Protein AF-A0A6V8E729-F1 (afdb_monomer)

Radius of gyration: 9.31 Å; Cα contacts (8 Å, |Δi|>4): 126; chains: 1; bounding box: 21×17×26 Å

Secondary structure (DSSP, 8-state):
----EE-TT-EE-TT-EE-TT-EE-TT-EE-TT-EE-SEE-TT-EE-

Sequence (47 aa):
KFGAVLGEGTATGCNSVTNPGVVLGCNSVVWPNVTVTGVYGPSSQHR

Mean predicted aligned error: 2.28 Å

pLDDT: mean 95.86, std 4.39, range [70.69, 98.06]

Nearest PDB structures (foldseek):
  7ra4-assembly1_B-2  TM=9.501E-01  e=1.735E-01  Neisseria gonorrhoeae FA 1090
  3hjj-assembly1_A  TM=9.179E-01  e=1.987E-01  Bacillus anthracis
  4mzu-assembly2_G  TM=8.898E-01  e=6.739E-01  Shewanella denitrificans OS217
  6wye-assembly1_E-4  TM=8.878E-01  e=6.739E-01  Neisseria gonorrhoeae
  3vnp-assembly1_C  TM=8.407E-01  e=1.328E+00  Geobacillus kaustophilus HTA426

Structure (mmCIF, N/CA/C/O backbone):
data_AF-A0A6V8E729-F1
#
_entry.id   AF-A0A6V8E729-F1
#
loop_
_atom_site.group_PDB
_atom_site.id
_atom_site.type_symbol
_atom_site.label_atom_id
_atom_site.label_alt_id
_atom_site.label_comp_id
_atom_site.label_asym_id
_atom_site.label_entity_id
_atom_site.label_seq_id
_atom_site.pdbx_PDB_ins_code
_atom_site.Cartn_x
_atom_site.Cartn_y
_a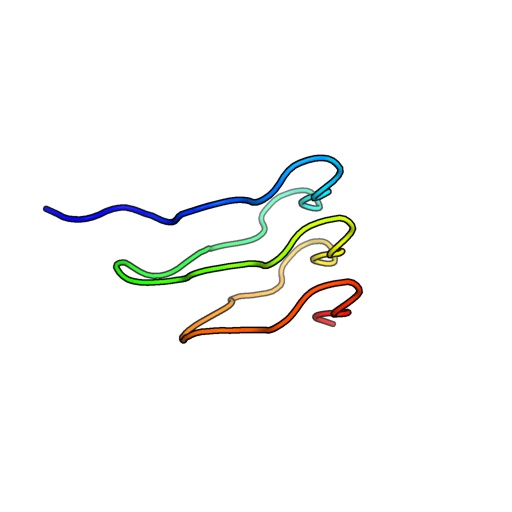tom_site.Cartn_z
_atom_site.occupancy
_atom_site.B_iso_or_equiv
_atom_site.auth_seq_id
_atom_site.auth_comp_id
_atom_site.auth_asym_id
_atom_site.auth_atom_id
_atom_site.pdbx_PDB_model_num
ATOM 1 N N . LYS A 1 1 ? -2.569 1.513 -16.015 1.00 70.69 1 LYS A N 1
ATOM 2 C CA . LYS A 1 1 ? -1.702 0.956 -14.944 1.00 70.69 1 LYS A CA 1
ATOM 3 C C . LYS A 1 1 ? -2.462 1.100 -13.630 1.00 70.69 1 LYS A C 1
ATOM 5 O O . LYS A 1 1 ? -2.930 2.200 -13.376 1.00 70.69 1 LYS A O 1
ATOM 10 N N . PHE A 1 2 ? -2.660 0.021 -12.872 1.00 83.19 2 PHE A N 1
ATOM 11 C CA . PHE A 1 2 ? -3.375 0.076 -11.592 1.00 83.19 2 PHE A CA 1
ATOM 12 C C . PHE A 1 2 ? -2.441 0.616 -10.499 1.00 83.19 2 PHE A C 1
ATOM 14 O O . PHE A 1 2 ? -1.275 0.229 -10.464 1.00 83.19 2 PHE A O 1
ATOM 21 N N . GLY A 1 3 ? -2.922 1.558 -9.688 1.00 92.50 3 GLY A N 1
ATOM 22 C CA . GLY A 1 3 ? -2.156 2.174 -8.600 1.00 92.50 3 GLY A CA 1
ATOM 23 C C . GLY A 1 3 ? -2.244 1.355 -7.313 1.00 92.50 3 GLY A C 1
ATOM 24 O O . GLY A 1 3 ? -2.162 0.129 -7.352 1.00 92.50 3 GLY A O 1
ATOM 25 N N . ALA A 1 4 ? -2.451 2.041 -6.193 1.00 96.38 4 ALA A N 1
ATOM 26 C CA . ALA A 1 4 ? -2.766 1.435 -4.906 1.00 96.38 4 ALA A CA 1
ATOM 27 C C . ALA A 1 4 ? -4.141 1.912 -4.420 1.00 96.38 4 ALA A C 1
ATOM 29 O O . ALA A 1 4 ? -4.560 3.030 -4.721 1.00 96.38 4 ALA A O 1
ATOM 30 N N . VAL A 1 5 ? -4.835 1.065 -3.667 1.00 97.25 5 VAL A N 1
ATOM 31 C CA . VAL A 1 5 ? -6.095 1.390 -2.994 1.00 97.25 5 VAL A CA 1
ATOM 32 C C . VAL A 1 5 ? -5.797 1.605 -1.518 1.00 97.25 5 VAL A C 1
ATOM 34 O O . VAL A 1 5 ? -5.270 0.712 -0.857 1.00 97.25 5 VAL A O 1
ATOM 37 N N . LEU A 1 6 ? -6.131 2.789 -1.009 1.00 96.88 6 LEU A N 1
ATOM 38 C CA . LEU A 1 6 ? -5.937 3.169 0.386 1.00 96.88 6 LEU A CA 1
ATOM 39 C C . LEU A 1 6 ? -7.305 3.336 1.043 1.00 96.88 6 LEU A C 1
ATOM 41 O O . LEU A 1 6 ? -8.102 4.168 0.611 1.00 96.88 6 LEU A O 1
ATOM 45 N N . GLY A 1 7 ? -7.582 2.531 2.063 1.00 97.38 7 GLY A N 1
ATOM 46 C CA . GLY A 1 7 ? -8.791 2.648 2.865 1.00 97.38 7 GLY A CA 1
ATOM 47 C C . GLY A 1 7 ? -8.801 3.930 3.696 1.00 97.38 7 GLY A C 1
ATOM 48 O O . GLY A 1 7 ? -7.759 4.537 3.957 1.00 97.38 7 GLY A O 1
ATOM 49 N N . GLU A 1 8 ? -9.986 4.321 4.152 1.00 98.06 8 GLU A N 1
ATOM 50 C CA . GLU A 1 8 ? -10.175 5.477 5.030 1.00 98.06 8 GLU A CA 1
ATOM 51 C C . GLU A 1 8 ? -9.288 5.389 6.283 1.00 98.06 8 GLU A C 1
ATOM 53 O O . GLU A 1 8 ? -9.092 4.313 6.850 1.00 98.06 8 GLU A O 1
ATOM 58 N N . GLY A 1 9 ? -8.715 6.518 6.704 1.00 96.88 9 GLY A N 1
ATOM 59 C CA . GLY A 1 9 ? -7.836 6.573 7.876 1.00 96.88 9 GLY A CA 1
ATOM 60 C C . GLY A 1 9 ? -6.462 5.925 7.674 1.00 96.88 9 GLY A C 1
ATOM 61 O O . GLY A 1 9 ? -5.721 5.771 8.641 1.00 96.88 9 GLY A O 1
ATOM 62 N N . THR A 1 10 ? -6.101 5.535 6.445 1.00 97.25 10 THR A N 1
ATOM 63 C CA . THR A 1 10 ? -4.749 5.041 6.149 1.00 97.25 10 THR A CA 1
ATOM 64 C C . THR A 1 10 ? -3.741 6.188 6.179 1.00 97.25 10 THR A C 1
ATOM 66 O O . THR A 1 10 ? -3.944 7.212 5.527 1.00 97.25 10 THR A O 1
ATOM 69 N N . ALA A 1 11 ? -2.629 6.002 6.890 1.00 97.31 11 ALA A N 1
ATOM 70 C CA . ALA A 1 11 ? -1.528 6.958 6.955 1.00 97.31 11 ALA A CA 1
ATOM 71 C C . ALA A 1 11 ? -0.261 6.374 6.320 1.00 97.31 11 ALA A C 1
ATOM 73 O O . ALA A 1 11 ? 0.166 5.269 6.655 1.00 97.31 11 ALA A O 1
ATOM 74 N N . THR A 1 12 ? 0.362 7.136 5.423 1.00 97.19 12 THR A N 1
ATOM 75 C CA . THR A 1 12 ? 1.606 6.757 4.746 1.00 97.19 12 THR A CA 1
ATOM 76 C C . THR A 1 12 ? 2.740 7.684 5.159 1.00 97.19 12 THR A C 1
ATOM 78 O O . THR A 1 12 ? 2.653 8.897 4.972 1.00 97.19 12 THR A O 1
ATOM 81 N N . GLY A 1 13 ? 3.813 7.120 5.709 1.00 96.62 13 GLY A N 1
ATOM 82 C CA . GLY A 1 13 ? 5.013 7.857 6.081 1.00 96.62 13 GLY A CA 1
ATOM 83 C C . GLY A 1 13 ? 5.769 8.403 4.869 1.00 96.62 13 GLY A C 1
ATOM 84 O O . GLY A 1 13 ? 5.592 7.948 3.735 1.00 96.62 13 GLY A O 1
ATOM 85 N N . CYS A 1 14 ? 6.643 9.381 5.109 1.00 96.94 14 CYS A N 1
ATOM 86 C CA . CYS A 1 14 ? 7.469 9.987 4.065 1.00 96.94 14 CYS A CA 1
ATOM 87 C C . CYS A 1 14 ? 8.293 8.932 3.317 1.00 96.94 14 CYS A C 1
ATOM 89 O O . CYS A 1 14 ? 8.863 8.030 3.931 1.00 96.94 14 CYS A O 1
ATOM 91 N N . ASN A 1 15 ? 8.384 9.067 1.993 1.00 96.56 15 ASN A N 1
ATOM 92 C CA . ASN A 1 15 ? 9.118 8.134 1.133 1.00 96.56 15 ASN A CA 1
ATOM 93 C C . ASN A 1 15 ? 8.642 6.669 1.230 1.00 96.56 15 ASN A C 1
ATOM 95 O O . ASN A 1 15 ? 9.402 5.750 0.937 1.00 96.56 15 ASN A O 1
ATOM 99 N N . SER A 1 16 ? 7.405 6.429 1.672 1.00 96.44 16 SER A N 1
ATOM 100 C CA . SER A 1 16 ? 6.800 5.104 1.550 1.00 96.44 16 SER A CA 1
ATOM 101 C C . SER A 1 16 ? 6.391 4.837 0.100 1.00 96.44 16 SER A C 1
ATOM 103 O O . SER A 1 16 ? 5.966 5.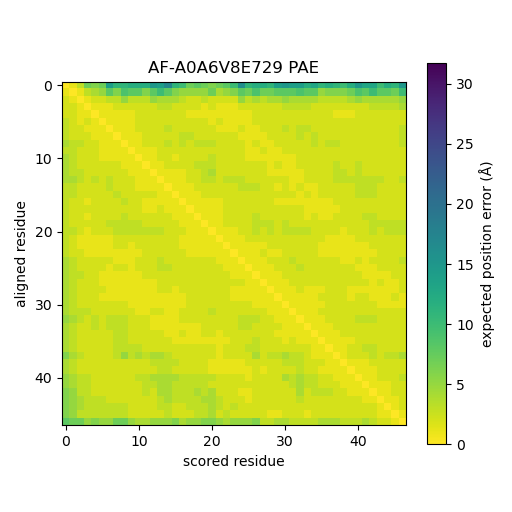737 -0.628 1.00 96.44 16 SER A O 1
ATOM 105 N N . VAL A 1 17 ? 6.538 3.586 -0.330 1.00 97.31 17 VAL A N 1
ATOM 106 C CA . VAL A 1 17 ? 6.247 3.144 -1.695 1.00 97.31 17 VAL A CA 1
ATOM 107 C C . VAL A 1 17 ? 5.143 2.101 -1.647 1.00 97.31 17 VAL A C 1
ATOM 109 O O . VAL A 1 17 ? 5.231 1.117 -0.917 1.00 97.31 17 VAL A O 1
ATOM 112 N N . THR A 1 18 ? 4.104 2.290 -2.455 1.00 96.62 18 THR A N 1
ATOM 113 C CA . THR A 1 18 ? 3.063 1.283 -2.676 1.00 96.62 18 THR A CA 1
ATOM 114 C C . THR A 1 18 ? 3.193 0.753 -4.096 1.00 96.62 18 THR A C 1
ATOM 116 O O . THR A 1 18 ? 3.053 1.494 -5.071 1.00 96.62 18 THR A O 1
ATOM 119 N N . ASN A 1 19 ? 3.515 -0.534 -4.229 1.00 96.19 19 ASN A N 1
ATOM 120 C CA . ASN A 1 19 ? 3.623 -1.149 -5.546 1.00 96.19 19 ASN A CA 1
ATOM 121 C C . ASN A 1 19 ? 2.243 -1.227 -6.233 1.00 96.19 19 ASN A C 1
ATOM 123 O O . ASN A 1 19 ? 1.214 -1.309 -5.555 1.00 96.19 19 ASN A O 1
ATOM 127 N N . PRO A 1 20 ? 2.190 -1.218 -7.579 1.00 96.69 20 PRO A N 1
ATOM 128 C CA . PRO A 1 20 ? 0.951 -1.433 -8.325 1.00 96.69 20 PRO A CA 1
ATOM 129 C C . PRO A 1 20 ? 0.185 -2.664 -7.821 1.00 96.69 20 PRO A C 1
ATOM 131 O O . PRO A 1 20 ? 0.752 -3.751 -7.740 1.00 96.69 20 PRO A O 1
ATOM 134 N N . GLY A 1 21 ? -1.098 -2.503 -7.498 1.00 95.88 21 GLY A N 1
ATOM 135 C CA . GLY A 1 21 ? -1.938 -3.580 -6.961 1.00 95.88 21 GLY A CA 1
ATOM 136 C C . GLY A 1 21 ? -2.004 -3.653 -5.437 1.00 95.88 21 GLY A C 1
ATOM 137 O O . GLY A 1 21 ? -2.700 -4.524 -4.920 1.00 95.88 21 GLY A O 1
ATOM 138 N N . VAL A 1 22 ? -1.328 -2.757 -4.709 1.00 97.06 22 VAL A N 1
ATOM 139 C CA . VAL A 1 22 ? -1.463 -2.693 -3.250 1.00 97.06 22 VAL A CA 1
ATOM 140 C C . VAL A 1 22 ? -2.882 -2.317 -2.845 1.00 97.06 22 VAL A C 1
ATOM 142 O O . VAL A 1 22 ? -3.464 -1.379 -3.390 1.00 97.06 22 VAL A O 1
ATOM 145 N N . VAL A 1 23 ? -3.409 -3.013 -1.842 1.00 97.50 23 VAL A N 1
ATOM 146 C CA . VAL A 1 23 ? -4.659 -2.653 -1.169 1.00 97.50 23 VAL A CA 1
ATOM 147 C C . VAL A 1 23 ? -4.388 -2.588 0.326 1.00 97.50 23 VAL A C 1
ATOM 149 O O . VAL A 1 23 ? -4.017 -3.590 0.933 1.00 97.50 23 VAL A O 1
ATOM 152 N N . LEU A 1 24 ? -4.568 -1.411 0.916 1.00 97.62 24 LEU A N 1
ATOM 153 C CA . LEU A 1 24 ? -4.494 -1.186 2.355 1.00 97.62 24 LEU A CA 1
ATOM 154 C C . LEU A 1 24 ? -5.905 -0.978 2.898 1.00 97.62 24 LEU A C 1
ATOM 156 O O . LEU A 1 24 ? -6.598 -0.052 2.480 1.00 97.62 24 LEU A O 1
ATOM 160 N N . GLY A 1 25 ? -6.340 -1.839 3.818 1.00 97.50 25 GLY A N 1
ATOM 161 C CA . GLY A 1 25 ? -7.614 -1.672 4.516 1.00 97.50 25 GLY A CA 1
ATOM 162 C C . GLY A 1 25 ? -7.628 -0.437 5.424 1.00 97.50 25 GLY A C 1
ATOM 163 O O . GLY A 1 25 ? -6.579 0.121 5.749 1.00 97.50 25 GLY A O 1
ATOM 164 N N . CYS A 1 26 ? -8.820 -0.022 5.858 1.00 97.94 26 CYS A N 1
ATOM 165 C CA . CYS A 1 26 ? -9.005 1.179 6.678 1.00 97.94 26 CYS A CA 1
ATOM 166 C C . CYS A 1 26 ? -8.144 1.178 7.953 1.00 97.94 26 CYS A C 1
ATOM 168 O O . CYS A 1 26 ? -7.898 0.123 8.540 1.00 97.94 26 CYS A O 1
ATOM 170 N N . ASN A 1 27 ? -7.729 2.365 8.403 1.00 97.94 27 ASN A N 1
ATOM 171 C CA . ASN A 1 27 ? -6.890 2.590 9.589 1.00 97.94 27 ASN A CA 1
ATOM 172 C C . ASN A 1 27 ? -5.506 1.908 9.547 1.00 97.94 27 ASN A C 1
ATOM 174 O O . ASN A 1 27 ? -4.942 1.581 10.592 1.00 97.94 27 ASN A O 1
ATOM 178 N N . SER A 1 28 ? -4.954 1.658 8.356 1.00 97.69 28 SER A N 1
ATOM 179 C CA . SER A 1 28 ? -3.608 1.086 8.217 1.00 97.69 28 SER A CA 1
ATOM 180 C C . SER A 1 28 ? -2.511 2.152 8.314 1.00 97.69 28 SER A C 1
ATOM 182 O O . SER A 1 28 ? -2.713 3.310 7.957 1.00 97.69 28 SER A O 1
ATOM 184 N N . VAL A 1 29 ? -1.318 1.765 8.762 1.00 97.88 29 VAL A N 1
ATOM 185 C CA . VAL A 1 29 ? -0.159 2.662 8.888 1.00 97.88 29 VAL A CA 1
ATOM 186 C C . VAL A 1 29 ? 1.029 2.082 8.134 1.00 97.88 29 VAL A C 1
ATOM 188 O O . VAL A 1 29 ? 1.427 0.943 8.374 1.00 97.88 29 VAL A O 1
ATOM 191 N N . VAL A 1 30 ? 1.623 2.881 7.252 1.00 97.88 30 VAL A N 1
ATOM 192 C CA . VAL A 1 30 ? 2.887 2.575 6.575 1.00 97.88 30 VAL A CA 1
ATOM 193 C C . VAL A 1 30 ? 3.962 3.500 7.121 1.00 97.88 30 VAL A C 1
ATOM 195 O O . VAL A 1 30 ? 3.804 4.719 7.084 1.00 97.88 30 VAL A O 1
ATOM 198 N N . TRP A 1 31 ? 5.051 2.942 7.639 1.00 97.81 31 TRP A N 1
ATOM 199 C CA . TRP A 1 31 ? 6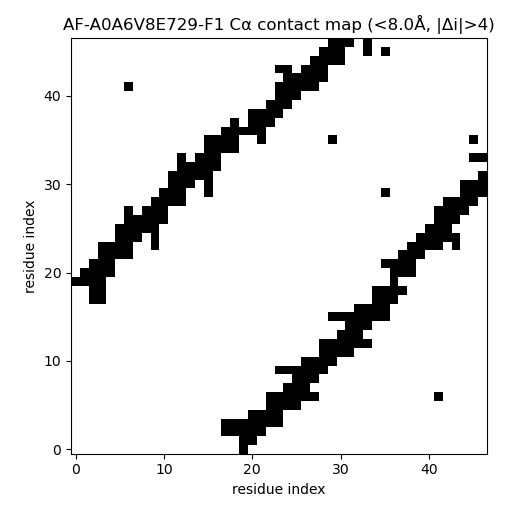.153 3.727 8.186 1.00 97.81 31 TRP A CA 1
ATOM 200 C C . TRP A 1 31 ? 6.980 4.400 7.074 1.00 97.81 31 TRP A C 1
ATOM 202 O O . TRP A 1 31 ? 6.908 4.005 5.905 1.00 97.81 31 TRP A O 1
ATOM 212 N N . PRO A 1 32 ? 7.741 5.463 7.397 1.00 97.69 32 PRO A N 1
AT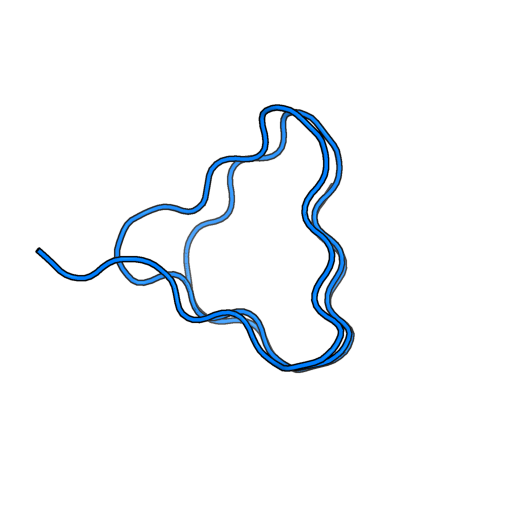OM 213 C CA . PRO A 1 32 ? 8.604 6.116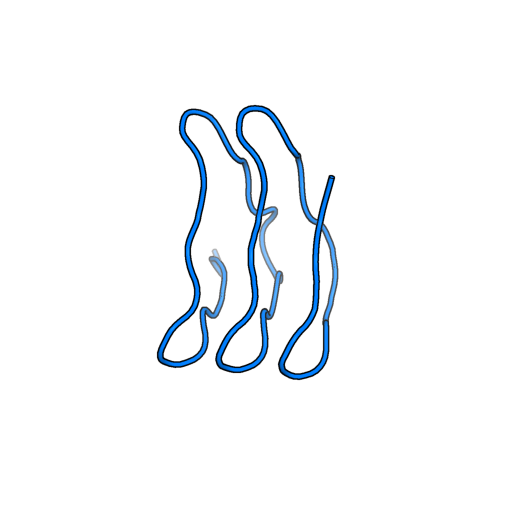 6.424 1.00 97.69 32 PRO A CA 1
ATOM 214 C C . PRO A 1 32 ? 9.600 5.134 5.807 1.00 97.69 32 PRO A C 1
ATOM 216 O O . PRO A 1 32 ? 10.131 4.273 6.503 1.00 97.69 32 PRO A O 1
ATOM 219 N N . ASN A 1 33 ? 9.887 5.302 4.517 1.00 97.31 33 ASN A N 1
ATOM 220 C CA . ASN A 1 33 ? 10.844 4.478 3.772 1.00 97.31 33 ASN A CA 1
ATOM 221 C C . ASN A 1 33 ? 10.472 2.982 3.630 1.00 97.31 33 ASN A C 1
ATOM 223 O O . ASN A 1 33 ? 11.325 2.169 3.272 1.00 97.31 33 ASN A O 1
ATOM 227 N N . VAL A 1 34 ? 9.211 2.611 3.879 1.00 97.38 34 VAL A N 1
ATOM 228 C CA . VAL A 1 34 ? 8.704 1.237 3.708 1.00 97.38 34 VAL A CA 1
ATOM 229 C C . VAL A 1 34 ? 8.147 1.028 2.306 1.00 97.38 34 VAL A C 1
ATOM 231 O O . VAL A 1 34 ? 7.428 1.877 1.780 1.00 97.38 34 VAL A O 1
ATOM 234 N N . THR A 1 35 ? 8.435 -0.133 1.715 1.00 97.06 35 THR A N 1
ATOM 235 C CA . THR A 1 35 ? 7.827 -0.573 0.451 1.00 97.06 35 THR A CA 1
ATOM 236 C C . THR A 1 35 ? 6.789 -1.656 0.715 1.00 97.06 35 THR A C 1
ATOM 238 O O . THR A 1 35 ? 7.105 -2.710 1.259 1.00 97.06 35 THR A O 1
ATOM 241 N N . VAL A 1 36 ? 5.550 -1.413 0.297 1.00 96.69 36 VAL A N 1
ATOM 242 C CA . VAL A 1 36 ? 4.401 -2.294 0.526 1.00 96.69 36 VAL A CA 1
ATOM 243 C C . VAL A 1 36 ? 4.001 -2.974 -0.783 1.00 96.69 36 VAL A C 1
ATOM 245 O O . VAL A 1 36 ? 3.963 -2.331 -1.834 1.00 96.69 36 VAL A O 1
ATOM 248 N N . THR A 1 37 ? 3.702 -4.277 -0.731 1.00 96.31 37 THR A N 1
ATOM 249 C CA . THR A 1 37 ? 3.242 -5.073 -1.886 1.00 96.31 37 THR A CA 1
ATOM 250 C C . THR A 1 37 ? 2.184 -6.083 -1.452 1.00 96.31 37 THR A C 1
ATOM 252 O O . THR A 1 37 ? 2.445 -6.886 -0.566 1.00 96.31 37 THR A O 1
ATOM 255 N N . GLY A 1 38 ? 1.023 -6.096 -2.111 1.00 94.94 38 GLY A N 1
ATOM 256 C CA . GLY A 1 38 ? -0.050 -7.060 -1.842 1.00 94.94 38 GLY A CA 1
ATOM 257 C C . GLY A 1 38 ? -1.294 -6.446 -1.200 1.00 94.94 38 GLY A C 1
ATOM 258 O O . GLY A 1 38 ? -1.492 -5.232 -1.213 1.00 94.94 38 GLY A O 1
ATOM 259 N N . VAL A 1 39 ? -2.162 -7.310 -0.676 1.00 96.94 39 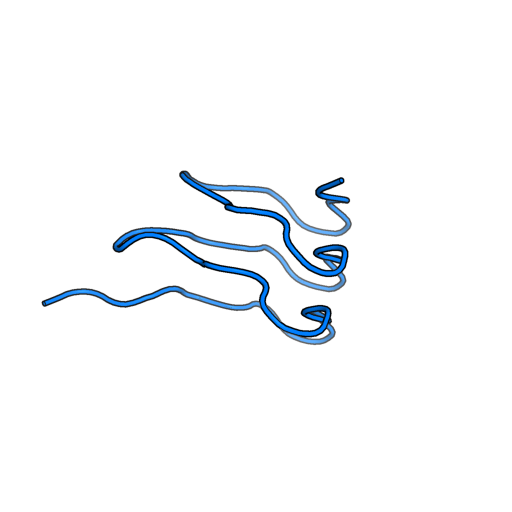VAL A N 1
ATOM 260 C CA . VAL A 1 39 ? -3.479 -6.946 -0.136 1.00 96.94 39 VAL A CA 1
ATOM 261 C C . VAL A 1 39 ? -3.487 -7.167 1.370 1.00 96.94 39 VAL A C 1
ATOM 263 O O . VAL A 1 39 ? -3.181 -8.263 1.836 1.00 96.94 39 VAL A O 1
ATOM 266 N N . TYR A 1 40 ? -3.872 -6.138 2.120 1.00 97.19 40 TYR A N 1
ATOM 267 C CA . TYR A 1 40 ? -3.868 -6.140 3.576 1.00 97.19 40 TYR A CA 1
ATOM 268 C C . TYR 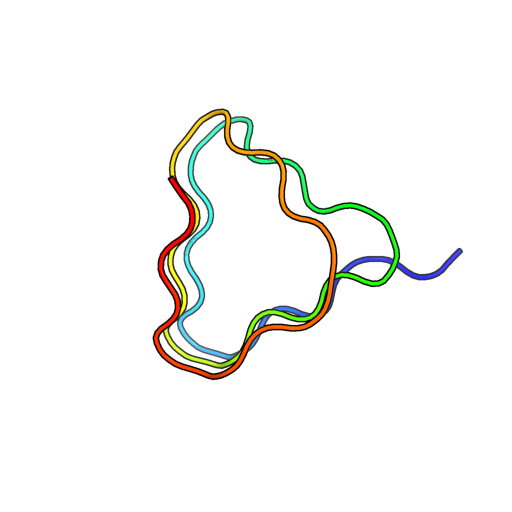A 1 40 ? -5.218 -5.710 4.138 1.00 97.19 40 TYR A C 1
ATOM 270 O O . TYR A 1 40 ? -5.863 -4.787 3.638 1.00 97.19 40 TYR A O 1
ATOM 278 N N . GLY A 1 41 ? -5.627 -6.391 5.207 1.00 96.25 41 GLY A N 1
ATOM 279 C CA . GLY A 1 41 ? -6.835 -6.065 5.955 1.00 96.25 41 GLY A CA 1
ATOM 280 C C . GLY A 1 41 ? -6.740 -4.731 6.710 1.00 96.25 41 GLY A C 1
ATOM 281 O O . GLY A 1 41 ? -5.690 -4.083 6.722 1.00 96.25 41 GLY A O 1
ATOM 282 N N . PRO A 1 42 ? -7.845 -4.302 7.338 1.00 97.00 42 PRO A N 1
ATOM 283 C CA . PRO A 1 42 ? -7.880 -3.088 8.147 1.00 97.00 42 PRO A CA 1
ATOM 284 C C . PRO A 1 42 ? -6.932 -3.166 9.353 1.00 97.00 42 PRO A C 1
ATOM 286 O O . PRO A 1 42 ? -6.597 -4.251 9.829 1.00 97.00 42 PRO A O 1
ATOM 289 N N . SER A 1 43 ? -6.523 -1.999 9.855 1.00 96.81 43 SER A N 1
ATOM 290 C CA . SER A 1 43 ? -5.648 -1.840 11.027 1.00 96.81 43 SER A CA 1
ATOM 291 C C . SER A 1 43 ? -4.275 -2.518 10.893 1.00 96.81 43 SER A C 1
ATOM 293 O O . SER A 1 43 ? -3.682 -2.944 11.885 1.00 96.81 43 SER A O 1
ATOM 295 N N . SER A 1 44 ? -3.756 -2.631 9.666 1.00 95.81 44 SER A N 1
ATOM 296 C CA . SER A 1 44 ? -2.441 -3.225 9.399 1.00 95.81 44 SER A CA 1
ATOM 297 C C . SER A 1 44 ? -1.301 -2.222 9.621 1.00 95.81 44 SER A C 1
ATOM 299 O O . SER A 1 44 ? -1.451 -1.032 9.344 1.00 95.81 44 SER A O 1
ATOM 301 N N . GLN A 1 45 ? -0.149 -2.685 10.119 1.00 95.62 45 GLN A N 1
ATOM 302 C CA . GLN A 1 45 ? 1.048 -1.851 10.285 1.00 95.62 45 GLN A CA 1
ATOM 303 C C . GLN A 1 45 ? 2.223 -2.396 9.473 1.00 95.62 45 GLN A C 1
ATOM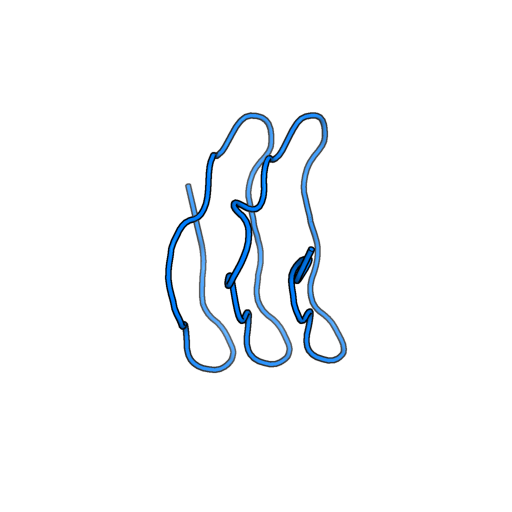 305 O O . GLN A 1 45 ? 2.617 -3.545 9.660 1.00 95.62 45 GLN A O 1
ATOM 310 N N . HIS A 1 46 ? 2.809 -1.546 8.626 1.00 94.19 46 HIS A N 1
ATOM 311 C CA . HIS A 1 46 ? 3.903 -1.888 7.709 1.00 94.19 46 HIS A CA 1
ATOM 312 C C . HIS A 1 46 ? 5.155 -1.109 8.076 1.00 94.19 46 HIS A C 1
ATOM 314 O O . HIS A 1 46 ? 5.161 0.114 7.940 1.00 94.19 46 HIS A O 1
ATOM 320 N N . ARG A 1 47 ? 6.173 -1.816 8.568 1.00 91.00 47 ARG A N 1
ATOM 321 C CA . ARG A 1 47 ? 7.440 -1.280 9.086 1.00 91.00 47 ARG A CA 1
ATOM 322 C C . ARG A 1 47 ? 8.606 -1.597 8.169 1.00 91.00 47 ARG A C 1
ATOM 324 O O . ARG A 1 47 ? 8.521 -2.623 7.464 1.00 91.00 47 ARG A O 1
#

Solvent-accessible surface area (backb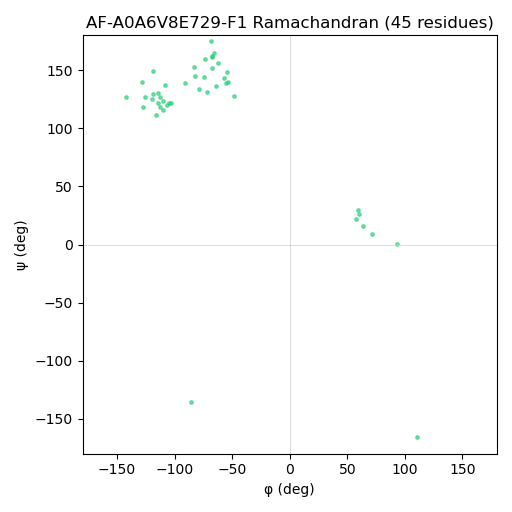one atoms only — not comparable to full-atom values): 2580 Å² total; per-residue (Å²): 133,67,58,62,48,75,30,65,73,47,44,75,30,64,76,44,43,68,38,70,63,16,32,40,22,37,50,16,41,35,36,58,66,26,77,45,79,48,78,46,61,58,64,38,77,45,116

Foldseek 3Di:
DAAEAEAALEEEEACEAEDGAHYEAHNEYEYHNFYDYDYDYHPHYTD